Protein AF-A0A6B1EXX0-F1 (afdb_monomer_lite)

Secondary structure (DSSP, 8-state):
--B---SSSPPTTTB-----HHHHHHHHHHHHTT--------TTSSHHHHHHHHHHHHHHH-TT-------------

pLDDT: mean 84.33, std 13.29, range [34.09, 95.31]

Radius of gyration: 13.92 Å; chains: 1; bounding box: 38×21×39 Å

Sequence (77 aa):
MRRFGTQGPVNPEQHYVVPRTEELTEFIKRVKEGRYIVIFAPRQTGKTTFFQRAVAALTAEDLTYFPIQLQILVCTC

Structure (mmCIF, N/CA/C/O backbone):
data_AF-A0A6B1EXX0-F1
#
_entry.id   AF-A0A6B1EXX0-F1
#
loop_
_atom_site.group_PDB
_atom_site.id
_atom_site.type_symbol
_atom_site.label_atom_id
_atom_site.label_alt_id
_atom_site.label_comp_id
_atom_site.label_asym_id
_atom_site.label_entity_id
_atom_site.label_seq_id
_atom_site.pdbx_PDB_ins_code
_atom_site.Cartn_x
_atom_site.Cartn_y
_atom_site.Cartn_z
_atom_site.occupancy
_atom_site.B_iso_or_equiv
_atom_site.auth_seq_id
_atom_site.auth_comp_id
_atom_site.auth_asym_id
_atom_site.auth_atom_id
_atom_site.pdbx_PDB_model_num
ATOM 1 N N . MET A 1 1 ? 7.256 5.514 -26.682 1.00 86.25 1 MET A N 1
ATOM 2 C CA . MET A 1 1 ? 7.503 4.081 -26.391 1.00 86.25 1 MET A CA 1
ATOM 3 C C . MET A 1 1 ? 7.797 3.939 -24.903 1.00 86.25 1 MET A C 1
ATOM 5 O O . MET A 1 1 ? 8.569 4.746 -24.397 1.00 86.25 1 MET A O 1
ATOM 9 N N . ARG A 1 2 ? 7.158 2.992 -24.203 1.00 90.56 2 ARG A N 1
ATOM 10 C CA . ARG A 1 2 ? 7.372 2.769 -22.758 1.00 90.56 2 ARG A CA 1
ATOM 11 C C . ARG A 1 2 ? 8.692 2.027 -22.505 1.00 90.56 2 ARG A C 1
ATOM 13 O O . ARG A 1 2 ? 9.190 1.350 -23.402 1.00 90.56 2 ARG A O 1
ATOM 20 N N . ARG A 1 3 ? 9.270 2.164 -21.306 1.00 89.69 3 ARG A N 1
ATOM 21 C CA . ARG A 1 3 ? 10.541 1.525 -20.900 1.00 89.69 3 ARG A CA 1
ATOM 22 C C . ARG A 1 3 ? 10.422 0.830 -19.542 1.00 89.69 3 ARG A C 1
ATOM 24 O O . ARG A 1 3 ? 9.502 1.099 -18.777 1.00 89.69 3 ARG A O 1
ATOM 31 N N . PHE A 1 4 ? 11.345 -0.071 -19.222 1.00 87.25 4 PHE A N 1
ATOM 32 C CA . PHE A 1 4 ? 11.445 -0.614 -17.866 1.00 87.25 4 PHE A CA 1
ATOM 33 C C . PHE A 1 4 ? 12.190 0.384 -16.975 1.00 87.25 4 PHE A C 1
ATOM 35 O O . PHE A 1 4 ? 13.335 0.730 -17.258 1.00 87.25 4 PHE A O 1
ATOM 42 N N . GLY A 1 5 ? 11.528 0.871 -15.925 1.00 80.38 5 GLY A N 1
ATOM 43 C CA . GLY A 1 5 ? 12.153 1.730 -14.921 1.00 80.38 5 GLY A CA 1
ATOM 44 C C . GLY A 1 5 ? 12.899 0.890 -13.885 1.00 80.38 5 GLY A C 1
ATOM 45 O O . GLY A 1 5 ? 12.335 -0.059 -13.346 1.00 80.38 5 GLY A O 1
ATOM 46 N N . THR A 1 6 ? 14.153 1.234 -13.600 1.00 74.00 6 THR A N 1
ATOM 47 C CA . THR A 1 6 ? 14.994 0.537 -12.605 1.00 74.00 6 THR A CA 1
ATOM 48 C C . THR A 1 6 ? 15.221 1.357 -11.334 1.00 74.00 6 THR A C 1
ATOM 50 O O . THR A 1 6 ? 15.673 0.823 -10.322 1.00 74.00 6 THR A O 1
ATOM 53 N N . GLN A 1 7 ? 14.897 2.654 -11.360 1.00 78.12 7 GLN A N 1
ATOM 54 C CA . GLN A 1 7 ? 15.115 3.589 -10.259 1.00 78.12 7 GLN A CA 1
ATOM 55 C C . GLN A 1 7 ? 13.947 4.571 -10.131 1.00 78.12 7 GLN A C 1
ATOM 57 O O . GLN A 1 7 ? 13.277 4.887 -11.113 1.00 78.12 7 GLN A O 1
ATOM 62 N N . GLY A 1 8 ? 13.743 5.078 -8.915 1.00 75.06 8 GLY A N 1
ATOM 63 C CA . GLY A 1 8 ? 12.739 6.098 -8.624 1.00 75.06 8 GLY A CA 1
ATOM 64 C C . GLY A 1 8 ? 11.281 5.612 -8.688 1.00 75.06 8 GLY A C 1
ATOM 65 O O . GLY A 1 8 ? 11.012 4.413 -8.806 1.00 75.06 8 GLY A O 1
ATOM 66 N N . PRO A 1 9 ? 10.319 6.541 -8.545 1.00 76.69 9 PRO A N 1
ATOM 67 C CA . PRO A 1 9 ? 8.897 6.253 -8.677 1.00 76.69 9 PRO A CA 1
ATOM 68 C C . PRO A 1 9 ? 8.521 5.857 -10.109 1.00 76.69 9 PRO A C 1
ATOM 70 O O . PRO A 1 9 ? 9.041 6.391 -11.088 1.00 76.69 9 PRO A O 1
ATOM 73 N N . VAL A 1 10 ? 7.571 4.935 -10.244 1.00 83.25 10 VAL A N 1
ATOM 74 C CA . VAL A 1 10 ? 7.118 4.463 -11.554 1.00 83.25 10 VAL A CA 1
ATOM 75 C C . VAL A 1 10 ? 6.057 5.402 -12.139 1.00 83.25 10 VAL A C 1
ATOM 77 O O . VAL A 1 10 ? 4.968 5.512 -11.578 1.00 83.25 10 VAL A O 1
ATOM 80 N N . ASN A 1 11 ? 6.335 6.004 -13.301 1.00 85.06 11 ASN A N 1
ATOM 81 C CA . ASN A 1 11 ? 5.354 6.750 -14.095 1.00 85.06 11 ASN A CA 1
ATOM 82 C C . ASN A 1 11 ? 4.653 5.820 -15.120 1.00 85.06 11 ASN A C 1
ATOM 84 O O . ASN A 1 11 ? 5.331 5.321 -16.018 1.00 85.06 11 ASN A O 1
ATOM 88 N N . PRO A 1 12 ? 3.325 5.596 -15.048 1.00 86.56 12 PRO A N 1
ATOM 89 C CA . PRO A 1 12 ? 2.593 4.723 -15.977 1.00 86.56 12 PRO A CA 1
ATOM 90 C C . PRO A 1 12 ? 2.610 5.159 -17.450 1.00 86.56 12 PRO A C 1
ATOM 92 O O . PRO A 1 12 ? 2.444 4.325 -18.342 1.00 86.56 12 PRO A O 1
ATOM 95 N N . GLU A 1 13 ? 2.806 6.448 -17.728 1.00 89.50 13 GLU A N 1
ATOM 96 C CA . GLU A 1 13 ? 2.891 6.957 -19.102 1.00 89.50 13 GLU A CA 1
ATOM 97 C C . GLU A 1 13 ? 4.224 6.583 -19.756 1.00 89.50 13 GLU A C 1
ATOM 99 O O . GLU A 1 13 ? 4.289 6.299 -20.955 1.00 89.50 13 GLU A O 1
ATOM 104 N N . GLN A 1 14 ? 5.286 6.529 -18.950 1.00 89.44 14 GLN A N 1
ATOM 105 C CA . GLN A 1 14 ? 6.660 6.330 -19.406 1.00 89.44 14 GLN A CA 1
ATOM 106 C C . GLN A 1 14 ? 7.146 4.890 -19.202 1.00 89.44 14 GLN A C 1
ATOM 108 O O . GLN A 1 14 ? 8.025 4.428 -19.934 1.00 89.44 14 GLN A O 1
ATOM 113 N N . HIS A 1 15 ? 6.576 4.162 -18.238 1.00 90.38 15 HIS A N 1
ATOM 114 C CA . HIS A 1 15 ? 7.071 2.863 -17.800 1.00 90.38 15 HIS A CA 1
ATOM 115 C C . HIS A 1 15 ? 6.082 1.719 -18.025 1.00 90.38 15 HIS A C 1
ATOM 117 O O . HIS A 1 15 ? 4.866 1.897 -17.993 1.00 90.38 15 HIS A O 1
ATOM 123 N N . TYR A 1 16 ? 6.612 0.509 -18.216 1.00 88.81 16 TYR A N 1
ATOM 124 C CA . TYR A 1 16 ? 5.814 -0.710 -18.096 1.00 88.81 16 TYR A CA 1
ATOM 125 C C . TYR A 1 16 ? 5.470 -0.959 -16.628 1.00 88.81 16 TYR A C 1
ATOM 127 O O . TYR A 1 16 ? 6.348 -0.983 -15.767 1.00 88.81 16 TYR A O 1
ATOM 135 N N . VAL A 1 17 ? 4.180 -1.134 -16.347 1.00 87.12 17 VAL A N 1
ATOM 136 C CA . VAL A 1 17 ? 3.651 -1.270 -14.990 1.00 87.12 17 VAL A CA 1
ATOM 137 C C . VAL A 1 17 ? 2.691 -2.440 -14.948 1.00 87.12 17 VAL A C 1
ATOM 139 O O . VAL A 1 17 ? 1.720 -2.464 -15.699 1.00 87.12 17 VAL A O 1
ATOM 142 N N . VAL A 1 18 ? 2.927 -3.360 -14.020 1.00 86.94 18 VAL A N 1
ATOM 143 C CA . VAL A 1 18 ? 1.934 -4.365 -13.639 1.00 86.94 18 VAL A CA 1
ATOM 144 C C . VAL A 1 18 ? 1.155 -3.816 -12.438 1.00 86.94 18 VAL A C 1
ATOM 146 O O . VAL A 1 18 ? 1.777 -3.468 -11.426 1.00 86.94 18 VAL A O 1
ATOM 149 N N . PRO A 1 19 ? -0.173 -3.640 -12.539 1.00 84.00 19 PRO A N 1
ATOM 150 C CA . PRO A 1 19 ? -0.982 -3.215 -11.405 1.00 84.00 19 PRO A CA 1
ATOM 151 C C . PRO A 1 19 ? -1.045 -4.329 -10.350 1.00 84.00 19 PRO A C 1
ATOM 153 O O . PRO A 1 19 ? -1.214 -5.495 -10.685 1.00 84.00 19 PRO A O 1
ATOM 156 N N . ARG A 1 20 ? -0.904 -3.950 -9.077 1.00 88.38 20 ARG A N 1
ATOM 157 C CA . ARG A 1 20 ? -1.028 -4.827 -7.898 1.00 88.38 20 ARG A CA 1
ATOM 158 C C . ARG A 1 20 ? -2.336 -4.536 -7.168 1.00 88.38 20 ARG A C 1
ATOM 160 O O . ARG A 1 20 ? -2.330 -4.031 -6.047 1.00 88.38 20 ARG A O 1
ATOM 167 N N . THR A 1 21 ? -3.446 -4.656 -7.893 1.00 91.38 21 THR A N 1
ATOM 168 C CA . THR A 1 21 ? -4.755 -4.172 -7.431 1.00 91.38 21 THR A CA 1
ATOM 169 C C . THR A 1 21 ? -5.233 -4.957 -6.215 1.00 91.38 21 THR A C 1
ATOM 171 O O . THR A 1 21 ? -5.671 -4.350 -5.245 1.00 91.38 21 THR A O 1
ATOM 174 N N . GLU A 1 22 ? -5.081 -6.282 -6.228 1.00 93.69 22 GLU A N 1
ATOM 175 C CA . GLU A 1 22 ? -5.493 -7.150 -5.120 1.00 93.69 22 GLU A CA 1
ATOM 176 C C . GLU A 1 22 ? -4.697 -6.849 -3.847 1.00 93.69 22 GLU A C 1
ATOM 178 O O . GLU A 1 22 ? -5.273 -6.650 -2.775 1.00 93.69 22 GLU A O 1
ATOM 183 N N . GLU A 1 23 ? -3.372 -6.727 -3.963 1.00 92.94 23 GLU A N 1
ATOM 184 C CA . GLU A 1 23 ? -2.512 -6.412 -2.825 1.00 92.94 23 GLU A CA 1
ATOM 185 C C . GLU A 1 23 ? -2.784 -5.008 -2.282 1.00 92.94 23 GLU A C 1
ATOM 187 O O . GLU A 1 23 ? -2.699 -4.790 -1.073 1.00 92.94 23 GLU A O 1
ATOM 192 N N . LEU A 1 24 ? -3.125 -4.055 -3.156 1.00 93.69 24 LEU A N 1
ATOM 193 C CA . LEU A 1 24 ? -3.500 -2.700 -2.766 1.00 93.69 24 LEU A CA 1
ATOM 194 C C . LEU A 1 24 ? -4.812 -2.684 -1.977 1.00 93.69 24 LEU A C 1
ATOM 196 O O . LEU A 1 24 ? -4.869 -2.069 -0.913 1.00 93.69 24 LEU A O 1
ATOM 200 N N . THR A 1 25 ? -5.842 -3.379 -2.460 1.00 94.25 25 THR A N 1
ATOM 201 C CA . THR A 1 25 ? -7.139 -3.478 -1.778 1.00 94.25 25 THR A CA 1
ATOM 202 C C . THR A 1 25 ? -6.991 -4.112 -0.397 1.00 94.25 25 THR A C 1
ATOM 204 O O . THR A 1 25 ? -7.500 -3.579 0.590 1.00 94.25 25 THR A O 1
ATOM 207 N N . GLU A 1 26 ? -6.241 -5.209 -0.295 1.00 94.50 26 GLU A N 1
ATOM 208 C CA . GLU A 1 26 ? -5.995 -5.873 0.986 1.00 94.50 26 GLU A CA 1
ATOM 209 C C . GLU A 1 26 ? -5.150 -5.004 1.936 1.00 94.50 26 GLU A C 1
ATOM 211 O O . GLU A 1 26 ? -5.397 -4.970 3.144 1.00 94.50 26 GLU A O 1
ATOM 216 N N . PHE A 1 27 ? -4.181 -4.249 1.411 1.00 94.44 27 PHE A N 1
ATOM 217 C CA . PHE A 1 27 ? -3.419 -3.283 2.202 1.00 94.44 27 PHE A CA 1
ATOM 218 C C . PHE A 1 27 ? -4.325 -2.189 2.781 1.00 94.44 27 PH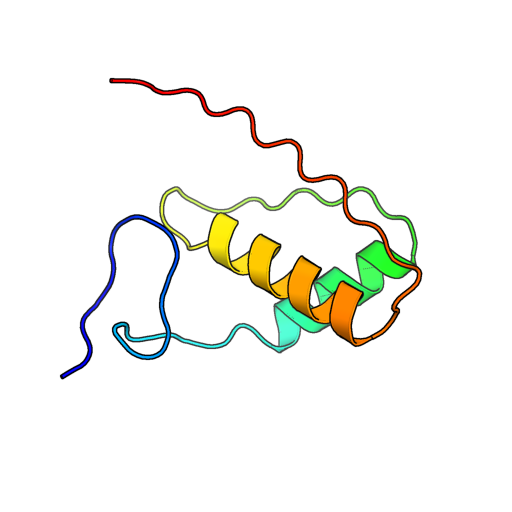E A C 1
ATOM 220 O O . PHE A 1 27 ? -4.290 -1.945 3.986 1.00 94.44 27 PHE A O 1
ATOM 227 N N . ILE A 1 28 ? -5.174 -1.573 1.953 1.00 93.69 28 ILE A N 1
ATOM 228 C CA . ILE A 1 28 ? -6.122 -0.526 2.369 1.00 93.69 28 ILE A CA 1
ATOM 229 C C . ILE A 1 28 ? -7.074 -1.051 3.445 1.00 93.69 28 ILE A C 1
ATOM 231 O O . ILE A 1 28 ? -7.289 -0.383 4.457 1.00 93.69 28 ILE A O 1
ATOM 235 N N . LYS A 1 29 ? -7.599 -2.269 3.276 1.00 94.69 29 LYS A N 1
ATOM 236 C CA . LYS A 1 29 ? -8.449 -2.918 4.280 1.00 94.69 29 LYS A CA 1
ATOM 237 C C . LYS A 1 29 ? -7.748 -3.013 5.638 1.00 94.69 29 LYS A C 1
ATOM 239 O O . LYS A 1 29 ? -8.306 -2.596 6.648 1.00 94.69 29 LYS A O 1
ATOM 244 N N . ARG A 1 30 ? -6.501 -3.492 5.667 1.00 94.88 30 ARG A N 1
ATOM 245 C CA . ARG A 1 30 ? -5.712 -3.604 6.908 1.00 94.88 30 ARG A CA 1
ATOM 246 C C . ARG A 1 30 ? -5.416 -2.245 7.546 1.00 94.88 30 ARG A C 1
ATOM 248 O O . ARG A 1 30 ? -5.386 -2.160 8.771 1.00 94.88 30 ARG A O 1
ATOM 255 N N . VAL A 1 31 ? -5.223 -1.196 6.742 1.00 92.94 31 VAL A N 1
ATOM 256 C CA . VAL A 1 31 ? -5.070 0.182 7.244 1.00 92.94 31 VAL A CA 1
ATOM 257 C C . VAL A 1 31 ? -6.353 0.652 7.929 1.00 92.94 31 VAL A C 1
ATOM 259 O O . VAL A 1 31 ? -6.285 1.177 9.037 1.00 92.94 31 VAL A O 1
ATOM 262 N N . LYS A 1 32 ? -7.523 0.415 7.321 1.00 92.00 32 LYS A N 1
ATOM 263 C CA . LYS A 1 32 ? -8.831 0.771 7.904 1.00 92.00 32 LYS A CA 1
ATOM 264 C C . LYS A 1 32 ? -9.130 0.023 9.206 1.00 92.00 32 LYS A C 1
ATOM 266 O O . LYS A 1 32 ? -9.805 0.554 10.077 1.00 92.00 32 LYS A O 1
ATOM 271 N N . GLU A 1 33 ? -8.584 -1.178 9.365 1.00 95.31 33 GLU A N 1
ATOM 272 C CA . GLU A 1 33 ? -8.642 -1.948 10.613 1.00 95.31 33 GLU A CA 1
ATOM 273 C C . GLU A 1 33 ? -7.655 -1.448 11.692 1.00 95.31 33 GLU A C 1
ATOM 275 O O . GLU A 1 33 ? -7.566 -2.042 12.763 1.00 95.31 33 GLU A O 1
ATOM 280 N N . GLY A 1 34 ? -6.890 -0.381 11.429 1.00 93.06 34 GLY A N 1
ATOM 281 C CA . GLY A 1 34 ? -5.941 0.203 12.382 1.00 93.06 34 GLY A CA 1
ATOM 282 C C . GLY A 1 34 ? -4.674 -0.630 12.596 1.00 93.06 34 GLY A C 1
ATOM 283 O O . GLY A 1 34 ? -4.000 -0.480 13.616 1.00 93.06 34 GLY A O 1
ATOM 284 N N . ARG A 1 35 ? -4.338 -1.537 11.668 1.00 93.50 35 ARG A N 1
ATOM 285 C CA . ARG A 1 35 ? -3.178 -2.424 11.822 1.00 93.50 35 ARG A CA 1
ATOM 286 C C . ARG A 1 35 ? -1.863 -1.701 11.542 1.00 93.50 35 ARG A C 1
ATOM 288 O O . ARG A 1 35 ? -1.745 -0.923 10.597 1.00 93.50 35 ARG A O 1
ATOM 295 N N . TYR A 1 36 ? -0.828 -2.073 12.290 1.00 92.00 36 TYR A N 1
ATOM 296 C CA . TYR A 1 36 ? 0.554 -1.769 11.932 1.00 92.00 36 TYR A CA 1
ATOM 297 C C . TYR A 1 36 ? 1.039 -2.753 10.856 1.00 92.00 36 TYR A C 1
ATOM 299 O O . TYR A 1 36 ? 1.013 -3.967 11.066 1.00 92.00 36 TYR A O 1
ATOM 307 N N . ILE A 1 37 ? 1.455 -2.246 9.691 1.00 91.88 37 ILE A N 1
ATOM 308 C CA . ILE A 1 37 ? 1.793 -3.066 8.517 1.00 91.88 37 ILE A CA 1
ATOM 309 C C . ILE A 1 37 ? 3.2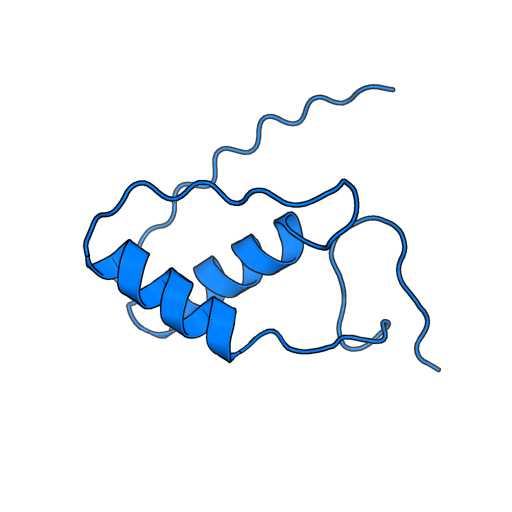61 -2.866 8.145 1.00 91.88 37 ILE A C 1
ATOM 311 O O . ILE A 1 37 ? 3.710 -1.745 7.914 1.00 91.88 37 ILE A O 1
ATOM 315 N N . VAL A 1 38 ? 3.989 -3.973 8.000 1.00 89.94 38 VAL A N 1
ATOM 316 C CA . VAL A 1 38 ? 5.362 -3.987 7.485 1.00 89.94 38 VAL A CA 1
ATOM 317 C C . VAL A 1 38 ? 5.356 -4.542 6.064 1.00 89.94 38 VAL A C 1
ATOM 319 O O . VAL A 1 38 ? 4.895 -5.657 5.829 1.00 89.94 38 VAL A O 1
ATOM 322 N N . ILE A 1 39 ? 5.893 -3.782 5.106 1.00 86.81 39 ILE A N 1
ATOM 323 C CA . ILE A 1 39 ? 6.083 -4.258 3.729 1.00 86.81 39 ILE A CA 1
ATOM 324 C C . ILE A 1 39 ? 7.488 -4.838 3.593 1.00 86.81 39 ILE A C 1
ATOM 326 O O . ILE A 1 39 ? 8.468 -4.106 3.430 1.00 86.81 39 ILE A O 1
ATOM 330 N N . PHE A 1 40 ? 7.580 -6.165 3.612 1.00 87.25 40 PHE A N 1
ATOM 331 C CA . PHE A 1 40 ? 8.829 -6.874 3.361 1.00 87.25 40 PHE A CA 1
ATOM 332 C C . PHE A 1 40 ? 8.968 -7.199 1.870 1.00 87.25 40 PHE A C 1
ATOM 334 O O . PHE A 1 40 ? 8.262 -8.053 1.342 1.00 87.25 40 PHE A O 1
ATOM 341 N N . ALA A 1 41 ? 9.871 -6.506 1.171 1.00 85.12 41 ALA A N 1
ATOM 342 C CA . ALA A 1 41 ? 10.211 -6.831 -0.214 1.00 85.12 41 ALA A CA 1
ATOM 343 C C . ALA A 1 41 ? 11.655 -6.412 -0.562 1.00 85.12 41 ALA A C 1
ATOM 345 O O . ALA A 1 41 ? 12.133 -5.399 -0.028 1.00 85.12 41 ALA A O 1
ATOM 346 N N . PRO A 1 42 ? 12.332 -7.101 -1.505 1.00 86.00 42 PRO A N 1
ATOM 347 C CA . PRO A 1 42 ? 13.684 -6.763 -1.969 1.00 86.00 42 PRO A CA 1
ATOM 348 C C . PRO A 1 42 ? 13.848 -5.310 -2.437 1.00 86.00 42 PRO A C 1
ATOM 350 O O . PRO A 1 42 ? 12.866 -4.612 -2.720 1.00 86.00 42 PRO A O 1
ATOM 353 N N . ARG A 1 43 ? 15.089 -4.814 -2.531 1.00 80.75 43 ARG A N 1
ATOM 354 C CA . ARG A 1 43 ? 15.372 -3.475 -3.090 1.00 80.75 43 ARG A CA 1
ATOM 355 C C . ARG A 1 43 ? 14.791 -3.351 -4.512 1.00 80.75 43 ARG A C 1
ATOM 357 O O . ARG A 1 43 ? 14.662 -4.344 -5.213 1.00 80.75 43 ARG A O 1
ATOM 364 N N . GLN A 1 44 ? 14.376 -2.136 -4.890 1.00 79.06 44 GLN A N 1
ATOM 365 C CA . GLN A 1 44 ? 13.845 -1.799 -6.228 1.00 79.06 44 GLN A CA 1
ATOM 366 C C . GLN A 1 44 ? 12.559 -2.536 -6.678 1.00 79.06 44 GLN A C 1
ATOM 368 O O . GLN A 1 44 ? 12.155 -2.441 -7.827 1.00 79.06 44 GLN A O 1
ATOM 373 N N . THR A 1 45 ? 11.822 -3.177 -5.769 1.00 84.00 45 THR A N 1
ATOM 374 C CA . THR A 1 45 ? 10.536 -3.859 -6.067 1.00 84.00 45 THR A CA 1
ATOM 375 C C . THR A 1 45 ? 9.305 -2.942 -6.122 1.00 84.00 45 THR A C 1
ATOM 377 O O . THR A 1 45 ? 8.164 -3.418 -6.137 1.00 84.00 45 THR A O 1
ATOM 380 N N . GLY A 1 46 ? 9.518 -1.622 -6.118 1.00 83.19 46 GLY A N 1
ATOM 381 C CA . GLY A 1 46 ? 8.446 -0.627 -6.210 1.00 83.19 46 GLY A CA 1
ATOM 382 C C . GLY A 1 46 ? 7.693 -0.346 -4.905 1.00 83.19 46 GLY A C 1
ATOM 383 O O . GLY A 1 46 ?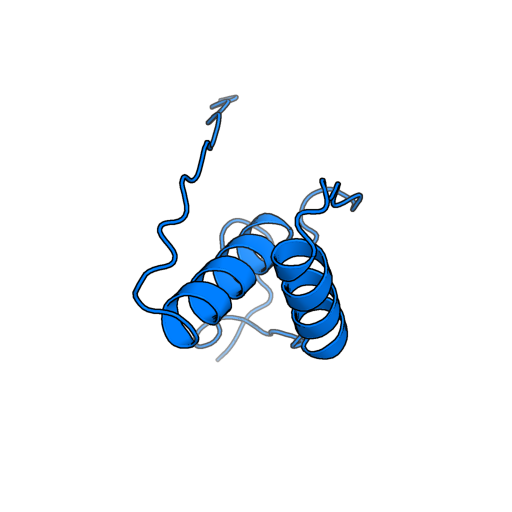 6.588 0.181 -4.964 1.00 83.19 46 GLY A O 1
ATOM 384 N N . LYS A 1 47 ? 8.259 -0.658 -3.727 1.00 87.56 47 LYS A N 1
ATOM 385 C CA . LYS A 1 47 ? 7.623 -0.391 -2.415 1.00 87.56 47 LYS A CA 1
ATOM 386 C C . LYS A 1 47 ? 7.173 1.064 -2.245 1.00 87.56 47 LYS A C 1
ATOM 388 O O . LYS A 1 47 ? 6.052 1.305 -1.817 1.00 87.56 47 LYS A O 1
ATOM 393 N N . THR A 1 48 ? 8.021 2.022 -2.623 1.00 86.81 48 THR A N 1
ATOM 394 C CA . THR A 1 48 ? 7.697 3.456 -2.561 1.00 86.81 48 THR A CA 1
ATOM 395 C C . THR A 1 48 ? 6.496 3.789 -3.442 1.00 86.81 48 THR A C 1
ATOM 397 O O . THR A 1 48 ? 5.554 4.423 -2.984 1.00 86.81 48 THR A O 1
ATOM 400 N N . THR A 1 49 ? 6.484 3.294 -4.683 1.00 88.19 49 THR A N 1
ATOM 401 C CA . THR A 1 49 ? 5.350 3.470 -5.601 1.00 88.19 49 THR A CA 1
ATOM 402 C C . THR A 1 49 ? 4.081 2.808 -5.072 1.00 88.19 49 THR A C 1
ATOM 404 O O . THR A 1 49 ? 3.001 3.374 -5.205 1.00 88.19 49 THR A O 1
ATOM 407 N N . PHE A 1 50 ? 4.189 1.629 -4.458 1.00 89.94 50 PHE A N 1
ATOM 408 C CA . PHE A 1 50 ? 3.050 0.951 -3.847 1.00 89.94 50 PHE A CA 1
ATOM 409 C C . PHE A 1 50 ? 2.443 1.789 -2.714 1.00 89.94 50 PHE A C 1
ATOM 411 O O . PHE A 1 50 ? 1.238 2.021 -2.714 1.00 89.94 50 PHE A O 1
ATOM 418 N N . PHE A 1 51 ? 3.275 2.322 -1.812 1.00 89.69 51 PHE A N 1
ATOM 419 C CA . PHE A 1 51 ? 2.820 3.196 -0.726 1.00 89.69 51 PHE A CA 1
ATOM 420 C C . PHE A 1 51 ? 2.153 4.473 -1.249 1.00 89.69 51 PHE A C 1
ATOM 422 O O . PHE A 1 51 ? 1.080 4.835 -0.781 1.00 89.69 51 PHE A O 1
ATOM 429 N N . GLN A 1 52 ? 2.740 5.119 -2.261 1.00 89.06 52 GLN A N 1
ATOM 430 C CA . GLN A 1 52 ? 2.154 6.306 -2.897 1.00 89.06 52 GLN A CA 1
ATOM 431 C C . GLN A 1 52 ? 0.770 6.016 -3.488 1.00 89.06 52 GLN A C 1
ATOM 433 O O . GLN A 1 52 ? -0.145 6.819 -3.334 1.00 89.06 52 GLN A O 1
ATOM 438 N N . ARG A 1 53 ? 0.591 4.850 -4.124 1.00 90.75 53 ARG A N 1
ATOM 439 C CA . ARG A 1 53 ? -0.717 4.424 -4.645 1.00 90.75 53 ARG A CA 1
ATOM 440 C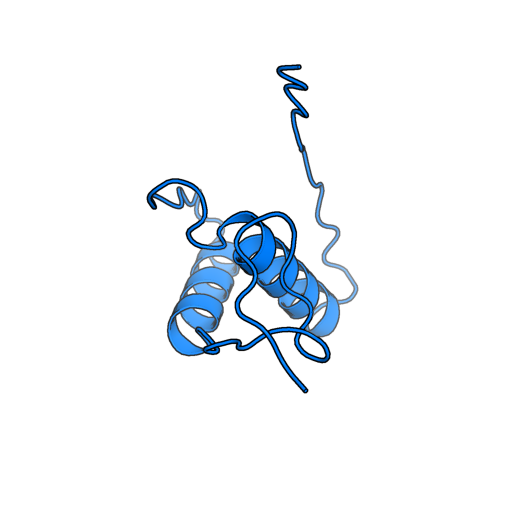 C . ARG A 1 53 ? -1.725 4.149 -3.537 1.00 90.75 53 ARG A C 1
ATOM 442 O O . ARG A 1 53 ? -2.883 4.511 -3.696 1.00 90.75 53 ARG A O 1
ATOM 449 N N . ALA A 1 54 ? -1.295 3.538 -2.436 1.00 91.88 54 ALA A N 1
ATOM 450 C CA . ALA A 1 54 ? -2.166 3.275 -1.293 1.00 91.88 54 ALA A CA 1
ATOM 451 C C . ALA A 1 54 ? -2.658 4.573 -0.653 1.00 91.88 54 ALA A C 1
ATOM 453 O O . ALA A 1 54 ? -3.849 4.715 -0.399 1.00 91.88 54 ALA A O 1
ATOM 454 N N . VAL A 1 55 ? -1.756 5.539 -0.465 1.00 90.88 55 VAL A N 1
ATOM 455 C CA . VAL A 1 55 ? -2.108 6.868 0.040 1.00 90.88 55 VAL A CA 1
ATOM 456 C C . VAL A 1 55 ? -3.077 7.568 -0.909 1.00 90.88 55 VAL A C 1
ATOM 458 O O . VAL A 1 55 ? -4.118 8.025 -0.457 1.00 90.88 55 VAL A O 1
ATOM 461 N N . ALA A 1 56 ? -2.782 7.586 -2.214 1.00 90.62 56 ALA A N 1
ATOM 462 C CA . ALA A 1 56 ? -3.659 8.202 -3.208 1.00 90.62 56 ALA A CA 1
ATOM 463 C C . ALA A 1 56 ? -5.069 7.584 -3.208 1.00 90.62 56 ALA A C 1
ATOM 465 O O . ALA A 1 56 ? -6.056 8.313 -3.274 1.00 90.62 56 ALA A O 1
ATOM 466 N N . ALA A 1 57 ? -5.168 6.256 -3.093 1.00 91.81 57 ALA A N 1
ATOM 467 C CA . ALA A 1 57 ? -6.447 5.557 -3.000 1.00 91.81 57 ALA A CA 1
ATOM 468 C C . ALA A 1 57 ? -7.211 5.921 -1.715 1.00 91.81 57 ALA A C 1
ATOM 470 O O . ALA A 1 57 ? -8.383 6.272 -1.787 1.00 91.81 57 ALA A O 1
ATOM 471 N N . LEU A 1 58 ? -6.539 5.934 -0.559 1.00 91.56 58 LEU A N 1
ATOM 472 C CA . LEU A 1 58 ? -7.150 6.322 0.717 1.00 91.56 58 LEU A CA 1
ATOM 473 C C . LEU A 1 58 ? -7.670 7.765 0.696 1.00 91.56 58 LEU A C 1
ATOM 475 O O . LEU A 1 58 ? -8.798 8.007 1.111 1.00 91.56 58 LEU A O 1
ATOM 479 N N . THR A 1 59 ? -6.890 8.706 0.157 1.00 91.56 59 THR A N 1
ATOM 480 C CA . THR A 1 59 ? -7.302 10.117 0.038 1.00 91.56 59 THR A CA 1
ATOM 481 C C . THR A 1 59 ? -8.418 10.338 -0.981 1.00 91.56 59 THR A C 1
ATOM 483 O O . THR A 1 59 ? -9.145 11.321 -0.887 1.00 91.56 59 THR A O 1
ATOM 486 N N . ALA A 1 60 ? -8.542 9.455 -1.977 1.00 90.94 60 ALA A N 1
ATOM 487 C CA . ALA A 1 60 ? -9.623 9.514 -2.957 1.00 90.94 60 ALA A CA 1
ATOM 488 C C . ALA A 1 60 ? -10.937 8.943 -2.401 1.00 90.94 60 ALA A C 1
ATOM 490 O O . ALA A 1 60 ? -12.009 9.387 -2.802 1.00 90.94 60 ALA A O 1
ATOM 491 N N . GLU A 1 61 ? -10.856 7.966 -1.494 1.00 88.94 61 GLU A N 1
ATOM 492 C CA . GLU A 1 61 ? -12.023 7.378 -0.831 1.00 88.94 61 GLU A CA 1
ATOM 493 C C . GLU A 1 61 ? -12.552 8.246 0.319 1.00 88.94 61 GLU A C 1
ATOM 495 O O . GLU A 1 61 ? -13.766 8.347 0.488 1.00 88.94 61 GLU A O 1
ATOM 500 N N . ASP A 1 62 ? -11.667 8.866 1.105 1.00 87.56 62 ASP A N 1
ATOM 501 C CA . ASP A 1 62 ? -12.036 9.654 2.282 1.00 87.56 62 ASP A CA 1
ATOM 502 C C . ASP A 1 62 ? -11.230 10.959 2.363 1.00 87.56 62 ASP A C 1
ATOM 504 O O . ASP A 1 62 ? -10.025 10.964 2.618 1.00 87.56 62 ASP A O 1
ATOM 508 N N . LEU A 1 63 ? -11.924 12.088 2.188 1.00 83.06 63 LEU A N 1
ATOM 509 C CA . LEU A 1 63 ? -11.335 13.432 2.233 1.00 83.06 63 LEU A CA 1
ATOM 510 C C . LEU A 1 63 ? -10.893 13.854 3.642 1.00 83.06 63 LEU A C 1
ATOM 512 O O . LEU A 1 63 ? -10.162 14.833 3.782 1.00 83.06 63 LEU A O 1
ATOM 516 N N . THR A 1 64 ? -11.333 13.148 4.686 1.00 87.50 64 THR A N 1
ATOM 517 C CA . THR A 1 64 ? -10.892 13.395 6.066 1.00 87.50 64 THR A CA 1
ATOM 518 C C . THR A 1 64 ? -9.590 12.669 6.397 1.00 87.50 64 THR A C 1
ATOM 520 O O . THR A 1 64 ? -8.930 12.991 7.388 1.00 87.50 64 THR A O 1
ATOM 523 N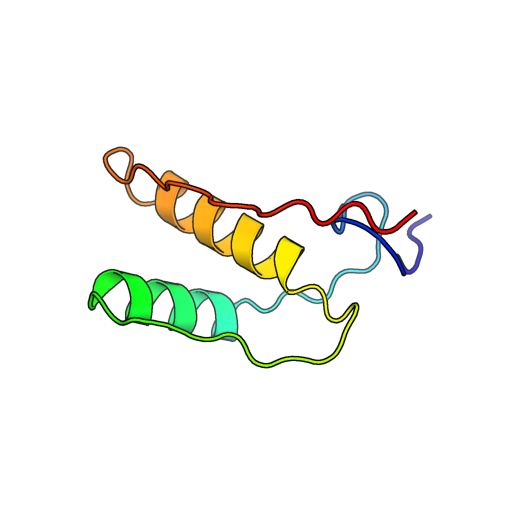 N . TYR A 1 65 ? -9.183 11.713 5.556 1.00 85.75 65 TYR A N 1
ATOM 524 C CA . TYR A 1 65 ? -7.957 10.963 5.749 1.00 85.75 65 TYR A CA 1
ATOM 525 C C . TYR A 1 65 ? -6.737 11.845 5.459 1.00 85.75 65 TYR A C 1
ATOM 527 O O . TYR A 1 65 ? -6.451 12.188 4.311 1.00 85.75 65 TYR A O 1
ATOM 535 N N . PHE A 1 66 ? -5.992 12.193 6.511 1.00 88.25 66 PHE A N 1
ATOM 536 C CA . PHE A 1 66 ? -4.783 13.010 6.416 1.00 88.25 66 PHE A CA 1
ATOM 537 C C . PHE A 1 66 ? -3.515 12.160 6.635 1.00 88.25 66 PHE A C 1
ATOM 539 O O . PHE A 1 66 ? -3.114 11.919 7.778 1.00 88.25 66 PHE A O 1
ATOM 546 N N . PRO A 1 67 ? -2.872 11.669 5.561 1.00 87.88 67 PRO A N 1
ATOM 547 C CA . PRO A 1 67 ? -1.679 10.837 5.664 1.00 87.88 67 PRO A CA 1
ATOM 548 C C . PRO A 1 67 ? -0.453 11.665 6.074 1.00 87.88 67 PRO A C 1
ATOM 550 O O . PRO A 1 67 ? -0.085 12.628 5.403 1.00 87.88 67 PRO A O 1
ATOM 553 N N . ILE A 1 68 ? 0.251 11.241 7.127 1.00 88.19 68 ILE A N 1
ATOM 554 C CA . ILE A 1 68 ? 1.561 11.798 7.497 1.00 88.19 68 ILE A CA 1
ATOM 555 C C . ILE A 1 68 ? 2.651 10.891 6.925 1.00 88.19 68 ILE A C 1
ATOM 557 O O . ILE A 1 68 ? 2.918 9.806 7.445 1.00 88.19 68 ILE A O 1
ATOM 561 N N . GLN A 1 69 ? 3.297 11.331 5.845 1.00 83.00 69 GLN A N 1
ATOM 562 C CA . GLN A 1 69 ? 4.406 10.593 5.245 1.00 83.00 69 GLN A CA 1
ATOM 563 C C . GLN A 1 69 ? 5.735 10.975 5.908 1.00 83.00 69 GLN A C 1
ATOM 565 O O . GLN A 1 69 ? 6.291 12.043 5.663 1.00 83.00 69 GLN A O 1
ATOM 570 N N . LEU A 1 70 ? 6.281 10.061 6.708 1.00 78.06 70 LEU A N 1
ATOM 571 C CA . LEU A 1 70 ? 7.627 10.170 7.271 1.00 78.06 70 LEU A CA 1
ATOM 572 C C . LEU A 1 70 ? 8.615 9.456 6.349 1.00 78.06 70 LEU A C 1
ATOM 574 O O . LEU A 1 70 ? 8.763 8.235 6.397 1.00 78.06 70 LEU A O 1
ATOM 578 N N . GLN A 1 71 ? 9.292 10.214 5.490 1.00 68.69 71 GLN A N 1
ATOM 579 C CA . GLN A 1 71 ? 10.375 9.686 4.667 1.00 68.69 71 GLN A CA 1
ATOM 580 C C . GLN A 1 71 ? 11.713 10.128 5.259 1.00 68.69 71 GLN A C 1
ATOM 582 O O . GLN A 1 71 ? 12.117 11.277 5.103 1.00 68.69 71 GLN A O 1
ATOM 587 N N . ILE A 1 72 ? 12.420 9.214 5.928 1.00 55.50 72 ILE A N 1
ATOM 588 C CA . ILE A 1 72 ? 13.827 9.440 6.272 1.00 55.50 72 ILE A CA 1
ATOM 589 C C . ILE A 1 72 ? 14.611 9.283 4.971 1.00 55.50 72 ILE A C 1
ATOM 591 O O . ILE A 1 72 ? 14.890 8.172 4.517 1.00 55.50 72 ILE A O 1
ATOM 595 N N . LEU A 1 73 ? 14.910 10.408 4.328 1.00 48.00 73 LEU A N 1
ATOM 596 C CA . LEU A 1 73 ? 15.806 10.440 3.186 1.00 48.00 73 LEU A CA 1
ATOM 597 C C . LEU A 1 73 ? 17.233 10.252 3.712 1.00 48.00 73 LEU A C 1
ATOM 599 O O . LEU A 1 73 ? 17.940 11.218 3.983 1.00 48.00 73 LEU A O 1
ATOM 603 N N . VAL A 1 74 ? 17.670 9.003 3.881 1.00 45.12 74 VAL A N 1
ATOM 604 C CA . VAL A 1 74 ? 19.108 8.738 3.942 1.00 45.12 74 VAL A CA 1
ATOM 605 C C . VAL A 1 74 ? 19.629 8.932 2.520 1.00 45.12 74 VAL A C 1
ATOM 607 O O . VAL A 1 74 ? 19.601 8.018 1.699 1.00 45.12 74 VAL A O 1
ATOM 610 N N . CY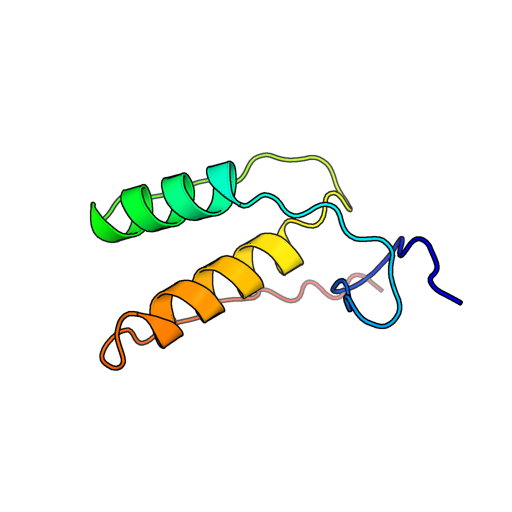S A 1 75 ? 20.039 10.163 2.214 1.00 34.09 75 CYS A N 1
ATOM 611 C CA . CYS A 1 75 ? 20.931 10.449 1.098 1.00 34.09 75 CYS A CA 1
ATOM 612 C C . CYS A 1 75 ? 22.278 9.787 1.415 1.00 34.09 75 CYS A C 1
ATOM 614 O O . CYS A 1 75 ? 23.162 10.406 1.995 1.00 34.09 75 CYS A O 1
ATOM 616 N N . THR A 1 76 ? 22.431 8.508 1.087 1.00 36.72 76 THR A N 1
ATOM 617 C CA . THR A 1 76 ? 23.761 7.959 0.817 1.00 36.72 76 THR A CA 1
ATOM 618 C C . THR A 1 76 ? 24.118 8.366 -0.603 1.00 36.72 76 THR A C 1
ATOM 620 O O . THR A 1 76 ? 23.666 7.725 -1.556 1.00 36.72 76 THR A O 1
ATOM 623 N N . CYS A 1 77 ? 24.838 9.482 -0.704 1.00 37.69 77 CYS A N 1
ATOM 624 C CA . CYS A 1 77 ? 25.814 9.699 -1.765 1.00 37.69 77 CYS A CA 1
ATOM 625 C C . CYS A 1 77 ? 27.059 8.860 -1.466 1.00 37.69 77 CYS A C 1
ATOM 627 O O . CYS A 1 77 ? 27.377 8.713 -0.262 1.00 37.69 77 CYS A O 1
#

Foldseek 3Di:
DADDDQDDADDPVRHDDDDPPVVLVVVLVCVVVVDDDDDDDDPSPRPVNSVVVSVVVVCVVDVPDDDDDDDPPPPPD